Protein AF-A0A968BZP5-F1 (afdb_monomer_lite)

Foldseek 3Di:
DAWEAEPVVRDTPFDDDPNHTDDPPDDDDDDDDPVCLVVVCVNPVDDNCRNAVVHDDDCPDPDVVVVVCVVDVVPDPDDDDDPNRYHYDDD

Secondary structure (DSSP, 8-state):
-EEEEETTTTEEEEEEETTEE--TT--------HHHHHTHHHHHS--HHHHTTT-PPP---S-HHHHHHHHHHHSTT-------SEEEE--

Structure (mmCIF, N/CA/C/O backbone):
data_AF-A0A968BZP5-F1
#
_entry.id   AF-A0A968BZP5-F1
#
loop_
_atom_site.group_PDB
_atom_site.id
_atom_site.type_symbol
_atom_site.label_atom_id
_atom_site.label_alt_id
_atom_site.lab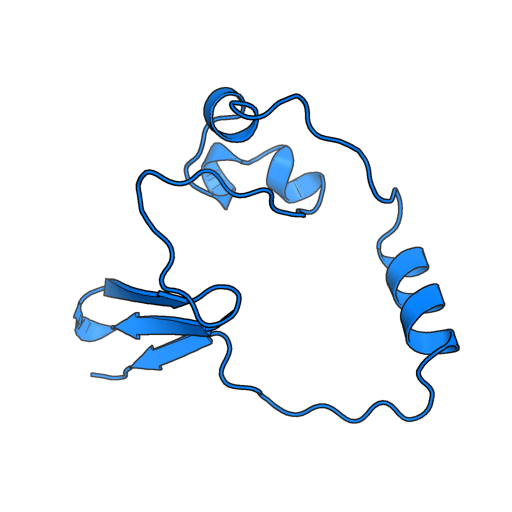el_comp_id
_atom_site.label_asym_id
_atom_site.label_entity_id
_atom_site.label_seq_id
_atom_site.pdbx_PDB_ins_code
_atom_site.Cartn_x
_atom_site.Cartn_y
_atom_site.Cartn_z
_atom_site.occupancy
_atom_site.B_iso_or_equiv
_atom_site.auth_seq_id
_atom_site.auth_comp_id
_atom_site.auth_asym_id
_atom_site.auth_atom_id
_atom_site.pdbx_PDB_model_num
ATOM 1 N N . VAL A 1 1 ? -9.291 -4.406 -3.233 1.00 93.75 1 VAL A N 1
ATOM 2 C CA . VAL A 1 1 ? -9.540 -3.648 -1.988 1.00 93.75 1 VAL A CA 1
ATOM 3 C C . VAL A 1 1 ? -10.811 -2.835 -2.161 1.00 93.75 1 VAL A C 1
ATOM 5 O O . VAL A 1 1 ? -11.085 -2.433 -3.291 1.00 93.75 1 VAL A O 1
ATOM 8 N N . ARG A 1 2 ? -11.599 -2.666 -1.098 1.00 97.06 2 ARG A N 1
ATOM 9 C CA . ARG A 1 2 ? -12.737 -1.740 -1.037 1.00 97.06 2 ARG A CA 1
ATOM 10 C C . ARG A 1 2 ? -12.726 -1.045 0.320 1.00 97.06 2 ARG A C 1
ATOM 12 O O . ARG A 1 2 ? -12.728 -1.739 1.330 1.00 97.06 2 ARG A O 1
ATOM 19 N N . ALA A 1 3 ? -12.695 0.277 0.321 1.00 97.56 3 ALA A N 1
ATOM 20 C CA . ALA A 1 3 ? -12.729 1.129 1.498 1.00 97.56 3 ALA A CA 1
ATOM 21 C C . ALA A 1 3 ? -13.927 2.077 1.397 1.00 97.56 3 ALA A C 1
ATOM 23 O O . ALA A 1 3 ? -14.185 2.632 0.326 1.00 97.56 3 ALA A O 1
ATOM 24 N N . VAL A 1 4 ? -14.648 2.248 2.501 1.00 97.81 4 VAL A N 1
ATOM 25 C CA . VAL A 1 4 ? -15.752 3.205 2.618 1.00 97.81 4 VAL A CA 1
ATOM 26 C C . VAL A 1 4 ? -15.428 4.162 3.751 1.00 97.81 4 VAL A C 1
ATOM 28 O O . VAL A 1 4 ? -15.254 3.725 4.889 1.00 97.81 4 VAL A O 1
ATOM 31 N N . TYR A 1 5 ? -15.346 5.444 3.425 1.00 97.56 5 TYR A N 1
ATOM 32 C CA . TYR A 1 5 ? -15.140 6.529 4.372 1.00 97.56 5 TYR A CA 1
ATOM 33 C C . TYR A 1 5 ? -16.437 7.324 4.519 1.00 97.56 5 TYR A C 1
ATOM 35 O O . TYR A 1 5 ? -17.099 7.624 3.525 1.00 97.56 5 TYR A O 1
ATOM 43 N N . ASP A 1 6 ? -16.818 7.614 5.756 1.00 97.12 6 ASP A N 1
ATOM 44 C CA . ASP A 1 6 ? -17.976 8.434 6.097 1.00 97.12 6 ASP A CA 1
ATOM 45 C C . ASP A 1 6 ? -17.482 9.855 6.389 1.00 97.12 6 ASP A C 1
ATOM 47 O O . ASP A 1 6 ? -16.826 10.080 7.410 1.00 97.12 6 ASP A O 1
ATOM 51 N N . ASP A 1 7 ? -17.769 10.793 5.478 1.00 95.00 7 ASP A N 1
ATOM 52 C CA . ASP A 1 7 ? -17.300 12.179 5.590 1.00 95.00 7 ASP A CA 1
ATOM 53 C C . ASP A 1 7 ? -17.937 12.898 6.779 1.00 95.00 7 ASP A C 1
ATOM 55 O O . ASP A 1 7 ? -17.275 13.682 7.452 1.00 95.00 7 ASP A O 1
ATOM 59 N N . ALA A 1 8 ? -19.202 12.599 7.088 1.00 94.81 8 ALA A N 1
ATOM 60 C CA . ALA A 1 8 ? -19.906 13.225 8.204 1.00 94.81 8 ALA A CA 1
ATOM 61 C C . ALA A 1 8 ? -19.338 12.788 9.562 1.00 94.81 8 ALA A C 1
ATOM 63 O O . ALA A 1 8 ? -19.367 13.555 10.524 1.00 94.81 8 ALA A O 1
ATOM 64 N N . LYS A 1 9 ? -18.843 11.548 9.652 1.00 95.94 9 LYS A N 1
ATOM 65 C CA . LYS A 1 9 ? -18.229 10.998 10.871 1.00 95.94 9 LYS A CA 1
ATOM 66 C C . LYS A 1 9 ? -16.711 11.153 10.922 1.00 95.94 9 LYS A C 1
ATOM 68 O O . LYS A 1 9 ? -16.125 10.740 11.920 1.00 95.94 9 LYS A O 1
ATOM 73 N N . GLU A 1 10 ? -16.098 11.659 9.853 1.00 95.06 10 GLU A N 1
ATOM 74 C CA . GLU A 1 10 ? -14.645 11.696 9.658 1.00 95.06 10 GLU A CA 1
ATOM 75 C C . GLU A 1 10 ? -13.976 10.348 9.987 1.00 95.06 10 GLU A C 1
ATOM 77 O O . GLU A 1 10 ? -12.971 10.267 10.696 1.00 95.06 10 GLU A O 1
ATOM 82 N N . LYS A 1 11 ? -14.582 9.246 9.524 1.00 95.94 11 LYS A N 1
ATOM 83 C CA . LYS A 1 11 ? -14.161 7.901 9.929 1.00 95.94 11 LYS A CA 1
ATOM 84 C C . LYS A 1 11 ? -14.220 6.895 8.788 1.00 95.94 11 LYS A C 1
ATOM 86 O O . LYS A 1 11 ? -15.173 6.842 8.014 1.00 95.94 11 LYS A O 1
ATOM 91 N N . LEU A 1 12 ? -13.228 6.005 8.762 1.00 95.75 12 LEU A N 1
ATOM 92 C CA . LEU A 1 12 ? -13.270 4.789 7.958 1.00 95.75 12 LEU A CA 1
ATOM 93 C C . LEU A 1 12 ? -14.351 3.840 8.504 1.00 95.75 12 LEU A C 1
ATOM 95 O O . LEU A 1 12 ? -14.239 3.320 9.613 1.00 95.75 12 LEU A O 1
ATOM 99 N N . GLU A 1 13 ? -15.406 3.618 7.726 1.00 96.31 13 GLU A N 1
ATOM 100 C CA . GLU A 1 13 ? -16.538 2.770 8.109 1.00 96.31 13 GLU A CA 1
ATOM 101 C C . GLU A 1 13 ? -16.277 1.293 7.803 1.00 96.31 13 GLU A C 1
ATOM 103 O O . GLU A 1 13 ? -16.678 0.419 8.569 1.00 96.31 13 GLU A O 1
ATOM 108 N N . SER A 1 14 ? -15.613 0.992 6.682 1.00 97.12 14 SER A N 1
ATOM 109 C CA . SER A 1 14 ? -15.241 -0.386 6.348 1.00 97.12 14 SER A CA 1
ATOM 110 C C . SER A 1 14 ? -14.012 -0.465 5.452 1.00 97.12 14 SER A C 1
ATOM 112 O O . SER A 1 14 ? -13.801 0.383 4.582 1.00 97.12 14 SER A O 1
ATOM 114 N N . LEU A 1 15 ? -13.234 -1.534 5.633 1.00 97.50 15 LEU A N 1
ATOM 115 C CA . LEU A 1 15 ? -12.109 -1.899 4.781 1.00 97.50 15 LEU A CA 1
ATOM 116 C C . LEU A 1 15 ? -12.143 -3.401 4.486 1.00 97.50 15 LEU A C 1
ATOM 118 O O . LEU A 1 15 ? -12.162 -4.235 5.388 1.00 97.50 15 LEU A O 1
ATOM 122 N N . VAL A 1 16 ? -12.160 -3.747 3.200 1.00 97.50 16 VAL A N 1
ATOM 123 C CA . VAL A 1 16 ? -12.249 -5.124 2.708 1.00 97.50 16 VAL A CA 1
ATOM 124 C C . VAL A 1 16 ? -11.073 -5.423 1.785 1.00 97.50 16 VAL A C 1
ATOM 126 O O . VAL A 1 16 ? -10.906 -4.815 0.716 1.00 97.50 16 VAL A O 1
ATOM 129 N N . LEU A 1 17 ? -10.294 -6.435 2.150 1.00 96.00 17 LEU A N 1
ATOM 130 C CA . LEU A 1 17 ? -9.187 -6.969 1.368 1.00 96.00 17 LEU A CA 1
ATOM 131 C C . LEU A 1 17 ? -9.536 -8.386 0.897 1.00 96.00 17 LEU A C 1
ATOM 133 O O . LEU A 1 17 ? -9.992 -9.217 1.666 1.00 96.00 17 LEU A O 1
ATOM 137 N N . ARG A 1 18 ? -9.379 -8.674 -0.403 1.00 93.31 18 ARG A N 1
ATOM 138 C CA . ARG A 1 18 ? -9.678 -10.005 -0.988 1.00 93.31 18 ARG A CA 1
ATOM 139 C C . ARG A 1 18 ? -11.063 -10.575 -0.605 1.00 93.31 18 ARG A C 1
ATOM 141 O O . ARG A 1 18 ? -11.214 -11.774 -0.415 1.00 93.31 18 ARG A O 1
ATOM 148 N N . LYS A 1 19 ? -12.086 -9.710 -0.565 1.00 93.94 19 LYS A N 1
ATOM 149 C CA . LYS A 1 19 ? -13.478 -10.031 -0.172 1.00 93.94 19 LYS A CA 1
ATOM 150 C C . LYS A 1 19 ? -13.664 -10.403 1.309 1.00 93.94 19 LYS A C 1
ATOM 152 O O . LYS A 1 19 ? -14.750 -10.839 1.672 1.00 93.94 19 LYS A O 1
ATOM 157 N N . GLN A 1 20 ? -12.653 -10.204 2.149 1.00 96.69 20 GLN A N 1
ATOM 158 C CA . GLN A 1 20 ? -12.724 -10.401 3.594 1.00 96.69 20 GLN A CA 1
ATOM 159 C C . GLN A 1 20 ? -12.540 -9.052 4.307 1.00 96.69 20 GLN A C 1
ATOM 161 O O . GLN A 1 20 ? -11.748 -8.230 3.832 1.00 96.69 20 GLN A O 1
ATOM 166 N N . PRO A 1 21 ? -13.284 -8.773 5.391 1.00 97.50 21 PRO A N 1
ATOM 167 C CA . PRO A 1 21 ? -13.010 -7.614 6.234 1.00 97.50 21 PRO A CA 1
ATOM 168 C C . PRO A 1 21 ? -11.573 -7.671 6.749 1.00 97.50 21 PRO A C 1
ATOM 170 O O . PRO A 1 21 ? -11.106 -8.745 7.133 1.00 97.50 21 PRO A O 1
ATOM 173 N N . VAL A 1 22 ? -10.889 -6.530 6.740 1.00 96.81 22 VAL A N 1
ATOM 174 C CA . VAL A 1 22 ? -9.616 -6.392 7.455 1.00 96.81 22 VAL A CA 1
ATOM 175 C C . VAL A 1 22 ? -9.886 -6.576 8.945 1.00 96.81 22 VAL A C 1
ATOM 177 O O . VAL A 1 22 ? -10.906 -6.099 9.447 1.00 96.81 22 VAL A O 1
ATOM 180 N N . LYS A 1 23 ? -9.007 -7.309 9.626 1.00 96.25 23 LYS A N 1
ATOM 181 C CA . LYS A 1 23 ? -9.088 -7.543 11.067 1.00 96.25 23 LYS A CA 1
ATOM 182 C C . LYS A 1 23 ? -7.970 -6.790 11.764 1.00 96.25 23 LYS A C 1
ATOM 184 O O . LYS A 1 23 ? -6.837 -6.829 11.296 1.00 96.25 23 LYS A O 1
ATOM 189 N N . ASP A 1 24 ? -8.298 -6.170 12.888 1.00 92.56 24 ASP A N 1
ATOM 190 C CA . ASP A 1 24 ? -7.365 -5.328 13.641 1.00 92.56 24 ASP A CA 1
ATOM 191 C C . ASP A 1 24 ? -6.155 -6.121 14.162 1.00 92.56 24 ASP A C 1
ATOM 193 O O . ASP A 1 24 ? -5.038 -5.615 14.156 1.00 92.56 24 ASP A O 1
ATOM 197 N N . ASP A 1 25 ? -6.359 -7.388 14.533 1.00 93.00 25 ASP A N 1
ATOM 198 C CA . ASP A 1 25 ? -5.309 -8.260 15.081 1.00 93.00 25 ASP A CA 1
ATOM 199 C C . ASP A 1 25 ? -4.543 -9.067 14.011 1.00 93.00 25 ASP A C 1
ATOM 201 O O . ASP A 1 25 ? -3.741 -9.943 14.341 1.00 93.00 25 ASP A O 1
ATOM 205 N N . GLU A 1 26 ? -4.806 -8.837 12.719 1.00 93.31 26 GLU A N 1
ATOM 206 C CA . GLU A 1 26 ? -4.076 -9.488 11.626 1.00 93.31 26 GLU A CA 1
ATOM 207 C C . GLU A 1 26 ? -2.975 -8.580 11.073 1.00 93.31 26 GLU A C 1
ATOM 209 O O . GLU A 1 26 ? -3.176 -7.395 10.818 1.00 93.31 26 GLU A O 1
ATOM 214 N N . CYS A 1 27 ? -1.806 -9.162 10.809 1.00 91.75 27 CYS A N 1
ATOM 215 C CA . CYS A 1 27 ? -0.727 -8.450 10.142 1.00 91.75 27 CYS A CA 1
ATOM 216 C C . CYS A 1 27 ? -0.842 -8.585 8.616 1.00 91.75 27 CYS A C 1
ATOM 218 O O . CYS A 1 27 ? -1.105 -9.668 8.083 1.00 91.75 27 CYS A O 1
ATOM 220 N N . TYR A 1 28 ? -0.577 -7.491 7.902 1.00 92.94 28 TYR A N 1
ATOM 221 C CA . TYR A 1 28 ? -0.636 -7.426 6.443 1.00 92.94 28 TYR A CA 1
ATOM 222 C C . TYR A 1 28 ? 0.676 -6.885 5.879 1.00 92.94 28 TYR A C 1
ATOM 224 O O . TYR A 1 28 ? 1.243 -5.937 6.412 1.00 92.94 28 TYR A O 1
ATOM 232 N N . SER A 1 29 ? 1.125 -7.441 4.755 1.00 92.62 29 SER A N 1
ATOM 233 C CA . SER A 1 29 ? 2.231 -6.872 3.980 1.00 92.62 29 SER A CA 1
ATOM 234 C C . SER A 1 29 ? 1.692 -5.891 2.940 1.00 92.62 29 SER A C 1
ATOM 236 O O . SER A 1 29 ? 0.741 -6.203 2.213 1.00 92.62 29 SER A O 1
ATOM 238 N N . ILE A 1 30 ? 2.315 -4.720 2.842 1.00 91.94 30 ILE A N 1
ATOM 239 C CA . ILE A 1 30 ? 1.964 -3.668 1.884 1.00 91.94 30 ILE A CA 1
ATOM 240 C C . ILE A 1 30 ? 3.168 -3.319 1.010 1.00 91.94 30 ILE A C 1
ATOM 242 O O . ILE A 1 30 ? 4.308 -3.378 1.456 1.00 91.94 30 ILE A O 1
ATOM 246 N N . GLY A 1 31 ? 2.906 -2.948 -0.243 1.00 92.56 31 GLY A N 1
ATOM 247 C CA . GLY A 1 31 ? 3.904 -2.332 -1.114 1.00 92.56 31 GLY A CA 1
ATOM 248 C C . GLY A 1 31 ? 3.739 -0.818 -1.084 1.00 92.56 31 GLY A C 1
ATOM 249 O O . GLY A 1 31 ? 2.634 -0.320 -1.308 1.00 92.56 31 GLY A O 1
ATOM 250 N N . VAL A 1 32 ? 4.822 -0.092 -0.817 1.00 93.00 32 VAL A N 1
ATOM 251 C CA . VAL A 1 32 ? 4.844 1.376 -0.765 1.00 93.00 32 VAL A CA 1
ATOM 252 C C . VAL A 1 32 ? 6.062 1.915 -1.511 1.00 93.00 32 VAL A C 1
ATOM 254 O O . VAL A 1 32 ? 7.039 1.205 -1.730 1.00 93.00 32 VAL A O 1
ATOM 257 N N . MET A 1 33 ? 6.000 3.182 -1.915 1.00 93.12 33 MET A N 1
ATOM 258 C CA . MET A 1 33 ? 7.161 3.879 -2.478 1.00 93.12 33 MET A CA 1
ATOM 259 C C . MET A 1 33 ? 8.182 4.164 -1.371 1.00 93.12 33 MET A C 1
ATOM 261 O O . MET A 1 33 ? 7.772 4.545 -0.273 1.00 93.12 33 MET A O 1
ATOM 265 N N . GLU A 1 34 ? 9.479 4.117 -1.692 1.00 93.12 34 GLU A N 1
ATOM 266 C CA . GLU A 1 34 ? 10.572 4.472 -0.766 1.00 93.12 34 GLU A CA 1
ATOM 267 C C . GLU A 1 34 ? 10.334 5.826 -0.086 1.00 93.12 34 GLU A C 1
ATOM 269 O O . GLU A 1 34 ? 10.454 5.940 1.130 1.00 93.12 34 GLU A O 1
ATOM 274 N N . PHE A 1 35 ? 9.909 6.836 -0.854 1.00 93.31 35 PHE A N 1
ATOM 275 C CA . PHE A 1 35 ? 9.580 8.152 -0.311 1.00 93.31 35 PHE A CA 1
ATOM 276 C C . PHE A 1 35 ? 8.586 8.066 0.857 1.00 93.31 35 PHE A C 1
ATOM 278 O O . PHE A 1 35 ? 8.875 8.577 1.932 1.00 93.31 35 PHE A O 1
ATOM 285 N N . HIS A 1 36 ? 7.453 7.375 0.690 1.00 93.75 36 HIS A N 1
ATOM 286 C CA . HIS A 1 36 ? 6.448 7.248 1.752 1.00 93.75 36 HIS A CA 1
ATOM 287 C C . HIS A 1 36 ? 6.933 6.387 2.923 1.00 93.75 36 HIS A C 1
ATOM 289 O O . HIS A 1 36 ? 6.541 6.645 4.055 1.00 93.75 36 HIS A O 1
ATOM 295 N N . TYR A 1 37 ? 7.795 5.397 2.667 1.00 92.94 37 TYR A N 1
ATOM 296 C CA . TYR A 1 37 ? 8.435 4.617 3.725 1.00 92.94 37 TYR A CA 1
ATOM 297 C C . TYR A 1 37 ? 9.370 5.490 4.578 1.00 92.94 37 TYR A C 1
ATOM 299 O O . TYR A 1 37 ? 9.276 5.482 5.798 1.00 92.94 37 TYR A O 1
ATOM 307 N N . SER A 1 38 ? 10.201 6.331 3.951 1.00 93.00 38 SER A N 1
ATOM 308 C CA . SER A 1 38 ? 11.130 7.227 4.662 1.00 93.00 38 SER A CA 1
ATOM 309 C C . SER A 1 38 ? 10.456 8.273 5.563 1.00 93.00 38 SER A C 1
ATOM 311 O O . SER A 1 38 ? 11.110 8.835 6.439 1.00 93.00 38 SER A O 1
ATOM 313 N N . ILE A 1 39 ? 9.161 8.531 5.354 1.00 94.75 39 ILE A N 1
ATOM 314 C CA . ILE A 1 39 ? 8.328 9.428 6.168 1.00 94.75 39 ILE A CA 1
ATOM 315 C C . ILE A 1 39 ? 7.085 8.699 6.707 1.00 94.75 39 ILE A C 1
ATOM 317 O O . ILE A 1 39 ? 5.984 9.254 6.696 1.00 94.75 39 ILE A O 1
ATOM 321 N N . SER A 1 40 ? 7.241 7.436 7.117 1.00 93.50 40 SER A N 1
ATOM 322 C CA . SER A 1 40 ? 6.135 6.548 7.504 1.00 93.50 40 SER A CA 1
ATOM 323 C C . SER A 1 40 ? 5.237 7.114 8.605 1.00 93.50 40 SER A C 1
ATOM 325 O O . SER A 1 40 ? 4.017 6.954 8.557 1.00 93.50 40 SER A O 1
ATOM 327 N N . ASP A 1 41 ? 5.830 7.829 9.559 1.00 94.69 41 ASP A N 1
ATOM 328 C CA . ASP A 1 41 ? 5.146 8.489 10.666 1.00 94.69 41 ASP A CA 1
ATOM 329 C C . ASP A 1 41 ? 4.104 9.493 10.156 1.00 94.69 41 ASP A C 1
ATOM 331 O O . ASP A 1 41 ? 2.958 9.502 10.595 1.00 94.69 41 ASP A O 1
ATOM 335 N N . LYS A 1 42 ? 4.474 10.303 9.163 1.00 94.56 42 LYS A N 1
ATOM 336 C CA . LYS A 1 42 ? 3.604 11.315 8.555 1.00 94.56 42 LYS A CA 1
ATOM 337 C C . LYS A 1 42 ? 2.685 10.729 7.495 1.00 94.56 42 LYS A C 1
ATOM 339 O O . LYS A 1 42 ? 1.562 11.199 7.344 1.00 94.56 42 LYS A O 1
ATOM 344 N N . ALA A 1 43 ? 3.170 9.756 6.727 1.00 92.62 43 ALA A N 1
ATOM 345 C CA . ALA A 1 43 ? 2.429 9.175 5.614 1.00 92.62 43 ALA A CA 1
ATOM 346 C C . ALA A 1 43 ? 1.341 8.198 6.080 1.00 92.62 43 ALA A C 1
ATOM 348 O O . ALA A 1 43 ? 0.264 8.159 5.486 1.00 92.62 43 ALA A O 1
ATOM 349 N N . PHE A 1 44 ? 1.619 7.420 7.129 1.00 91.44 44 PHE A N 1
ATOM 350 C CA . PHE A 1 44 ? 0.761 6.327 7.594 1.00 91.44 44 PHE A CA 1
ATOM 351 C C . PHE A 1 44 ? 0.396 6.412 9.077 1.00 91.44 44 PHE A C 1
ATOM 353 O O . PHE A 1 44 ? -0.485 5.674 9.509 1.00 91.44 44 PHE A O 1
ATOM 360 N N . GLY A 1 45 ? 1.037 7.290 9.856 1.00 94.50 45 GLY A N 1
ATOM 361 C CA . GLY A 1 45 ? 0.848 7.318 11.308 1.00 94.50 45 GLY A CA 1
ATOM 362 C C . GLY A 1 45 ? 1.505 6.137 12.022 1.00 94.50 45 GLY A C 1
ATOM 363 O O . GLY A 1 45 ? 1.096 5.827 13.134 1.00 94.50 45 GLY A O 1
ATOM 364 N N . LEU A 1 46 ? 2.473 5.470 11.379 1.00 92.94 46 LEU A N 1
ATOM 365 C CA . LEU A 1 46 ? 3.145 4.275 11.895 1.00 92.94 46 LEU A CA 1
ATOM 366 C C . LEU A 1 46 ? 4.653 4.503 11.977 1.00 92.94 46 LEU A C 1
ATOM 368 O O . LEU A 1 46 ? 5.265 5.046 11.048 1.00 92.94 46 LEU A O 1
ATOM 372 N N . 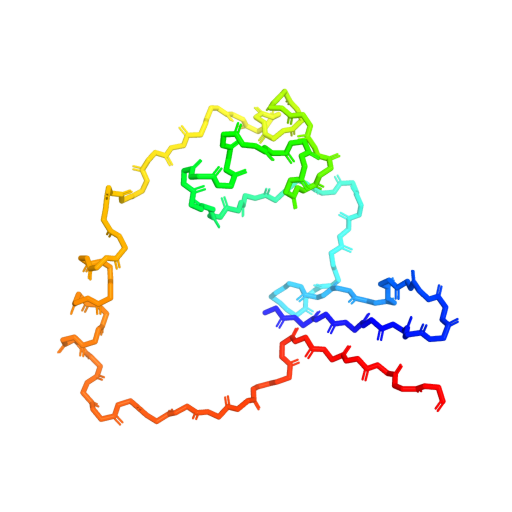SER A 1 47 ? 5.262 4.059 13.073 1.00 92.31 47 SER A N 1
ATOM 373 C CA . SER A 1 47 ? 6.716 4.040 13.203 1.00 92.31 47 SER A CA 1
ATOM 374 C C . SER A 1 47 ? 7.334 2.980 12.281 1.00 92.31 47 SER A C 1
ATOM 376 O O . SER A 1 47 ? 6.659 2.063 11.805 1.00 92.31 47 SER A O 1
ATOM 378 N N . ASN A 1 48 ? 8.638 3.091 12.017 1.00 88.44 48 ASN A N 1
ATOM 379 C CA . ASN A 1 48 ? 9.340 2.065 11.245 1.00 88.44 48 ASN A CA 1
ATOM 380 C C . ASN A 1 48 ? 9.316 0.714 11.971 1.00 88.44 48 ASN A C 1
ATOM 382 O O . ASN A 1 48 ? 9.128 -0.309 11.326 1.00 88.44 48 ASN A O 1
ATOM 386 N N . GLU A 1 49 ? 9.439 0.712 13.300 1.00 91.25 49 GLU A N 1
ATOM 387 C CA . GLU A 1 49 ? 9.350 -0.503 14.114 1.00 91.25 49 GLU A CA 1
ATOM 388 C C . GLU A 1 49 ? 7.981 -1.183 13.985 1.00 91.25 49 GLU A C 1
ATOM 390 O O . GLU A 1 49 ? 7.915 -2.407 13.909 1.00 91.25 49 GLU A O 1
ATOM 395 N N . GLU A 1 50 ? 6.890 -0.412 13.921 1.00 92.56 50 GLU A N 1
ATOM 396 C CA . GLU A 1 50 ? 5.538 -0.947 13.706 1.00 92.56 50 GLU A CA 1
ATOM 397 C C . GLU A 1 50 ? 5.370 -1.534 12.295 1.00 92.56 50 GLU A C 1
ATOM 399 O O . GLU A 1 50 ? 4.702 -2.555 12.120 1.00 92.56 50 GLU A O 1
ATOM 404 N N . LEU A 1 51 ? 6.008 -0.933 11.284 1.00 91.50 51 LEU A N 1
ATOM 405 C CA . LEU A 1 51 ? 5.975 -1.429 9.905 1.00 91.50 51 LEU A CA 1
ATOM 406 C C . LEU A 1 51 ? 6.792 -2.711 9.697 1.00 91.50 51 LEU A C 1
ATOM 408 O O . LEU A 1 51 ? 6.451 -3.504 8.817 1.00 91.50 51 LEU A O 1
ATOM 412 N N . THR A 1 52 ? 7.843 -2.932 10.488 1.00 92.00 52 THR A N 1
ATOM 413 C CA . THR A 1 52 ? 8.761 -4.073 10.331 1.00 92.00 52 THR A CA 1
ATOM 414 C C . THR A 1 52 ? 8.512 -5.216 11.315 1.00 92.00 52 THR A C 1
ATOM 416 O O . THR A 1 52 ? 9.302 -6.157 11.383 1.00 92.00 52 THR A O 1
ATOM 419 N N . VAL A 1 53 ? 7.375 -5.219 12.026 1.00 92.69 53 VAL A N 1
ATOM 420 C CA . VAL A 1 53 ? 6.991 -6.301 12.962 1.00 92.69 53 VAL A CA 1
ATOM 421 C C . VAL A 1 53 ? 7.005 -7.686 12.302 1.00 92.69 53 VAL A C 1
ATOM 423 O O . VAL A 1 53 ? 7.351 -8.677 12.943 1.00 9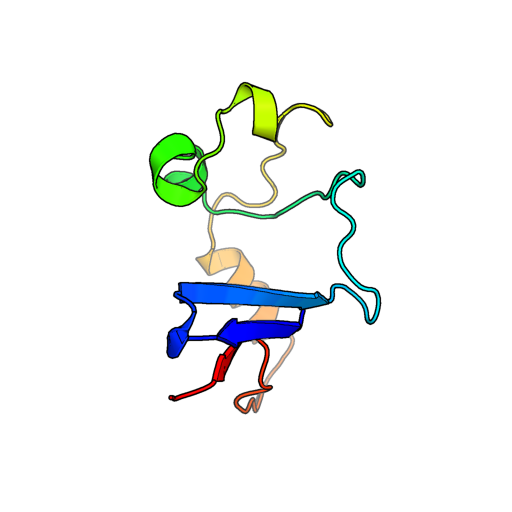2.69 53 VAL A O 1
ATOM 426 N N . LEU A 1 54 ? 6.635 -7.770 11.020 1.00 90.44 54 LEU A N 1
ATOM 427 C CA . LEU A 1 54 ? 6.654 -9.022 10.257 1.00 90.44 54 LEU A CA 1
ATOM 428 C C . LEU A 1 54 ? 8.025 -9.374 9.658 1.00 90.44 54 LEU A C 1
ATOM 430 O O . LEU A 1 54 ? 8.197 -10.489 9.164 1.00 90.44 54 LEU A O 1
ATOM 434 N N . GLY A 1 55 ? 8.979 -8.446 9.682 1.00 92.62 55 GLY A N 1
ATOM 435 C CA . GLY A 1 55 ? 10.294 -8.573 9.068 1.00 92.62 55 GLY A CA 1
ATOM 436 C C . GLY A 1 55 ? 10.775 -7.273 8.426 1.00 92.62 55 GLY A C 1
ATOM 437 O O . GLY A 1 55 ? 10.020 -6.313 8.266 1.00 92.62 55 GLY A O 1
ATOM 438 N N . GLU A 1 56 ? 12.048 -7.269 8.037 1.00 92.25 56 GLU A N 1
ATOM 439 C CA . GLU A 1 56 ? 12.666 -6.157 7.311 1.00 92.25 56 GLU A CA 1
ATOM 440 C C . GLU A 1 56 ? 11.990 -5.926 5.946 1.00 92.25 56 GLU A C 1
ATOM 442 O O . GLU A 1 56 ? 11.562 -6.889 5.298 1.00 92.25 56 GLU A O 1
ATOM 447 N N . PRO A 1 57 ? 11.904 -4.668 5.47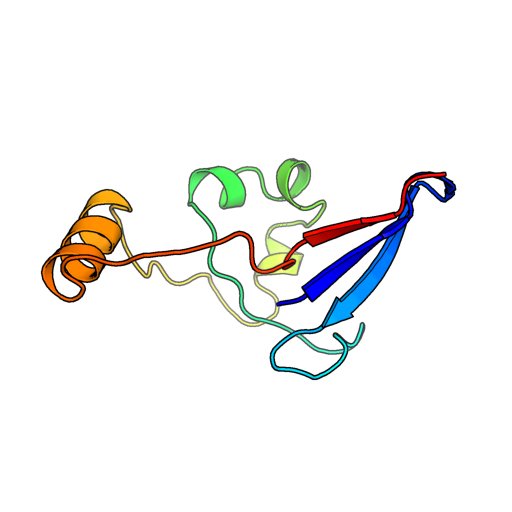7 1.00 92.06 57 PRO A N 1
ATOM 448 C CA . PRO A 1 57 ? 11.322 -4.362 4.180 1.00 92.06 57 PRO A CA 1
ATOM 449 C C . PRO A 1 57 ? 12.181 -4.937 3.048 1.00 92.06 57 PRO A C 1
ATOM 451 O O . PRO A 1 57 ? 13.409 -4.853 3.057 1.00 92.06 57 PRO A O 1
ATOM 454 N N . GLU A 1 58 ? 11.520 -5.471 2.025 1.00 94.06 58 GLU A N 1
ATOM 455 C CA . GLU A 1 58 ? 12.171 -5.970 0.815 1.00 94.06 58 GLU A CA 1
ATOM 456 C C . GLU A 1 58 ? 11.998 -4.973 -0.338 1.00 94.06 58 GLU A C 1
ATOM 458 O O . GLU A 1 58 ? 10.898 -4.480 -0.605 1.00 94.06 58 GLU A O 1
ATOM 463 N N . VAL A 1 59 ? 13.086 -4.685 -1.056 1.00 94.12 59 VAL A N 1
ATOM 464 C CA . VAL A 1 59 ? 13.037 -3.848 -2.260 1.00 94.12 59 VAL A CA 1
ATOM 465 C C . VAL A 1 59 ? 12.553 -4.691 -3.438 1.00 94.12 59 VAL A C 1
ATOM 467 O O . VAL A 1 59 ? 13.306 -5.481 -3.998 1.00 94.12 59 VAL A O 1
ATOM 470 N N . ILE A 1 60 ? 11.296 -4.491 -3.837 1.00 93.44 60 ILE A N 1
ATOM 471 C CA . ILE A 1 60 ? 10.671 -5.228 -4.951 1.00 93.44 60 ILE A CA 1
ATOM 472 C C . ILE A 1 60 ? 11.029 -4.627 -6.320 1.00 93.44 60 ILE A C 1
ATOM 474 O O . ILE A 1 60 ? 11.120 -5.340 -7.317 1.00 93.44 60 ILE A O 1
ATOM 478 N N . CYS A 1 61 ? 11.229 -3.311 -6.390 1.00 94.38 61 CYS A N 1
ATOM 479 C CA . CYS A 1 61 ? 11.635 -2.602 -7.601 1.00 94.38 61 CYS A CA 1
ATOM 480 C C . CYS A 1 61 ? 12.358 -1.302 -7.237 1.00 94.38 61 CYS A C 1
ATOM 482 O O . CYS A 1 61 ? 12.028 -0.668 -6.236 1.00 94.38 61 CYS A O 1
ATOM 484 N N . THR A 1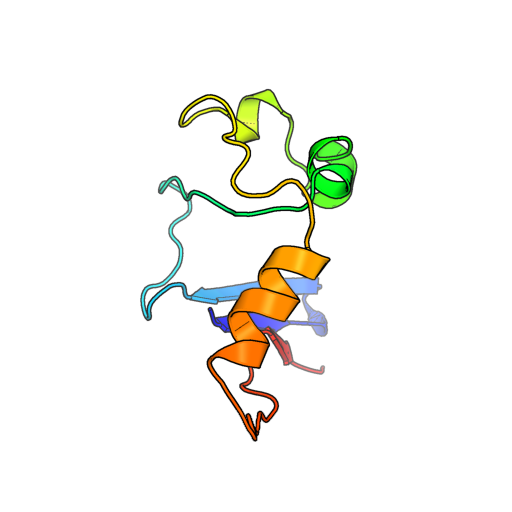 62 ? 13.291 -0.865 -8.079 1.00 94.50 62 THR A N 1
ATOM 485 C CA . THR A 1 62 ? 14.005 0.416 -7.921 1.00 94.50 62 THR A CA 1
ATOM 486 C C . THR A 1 62 ? 13.439 1.530 -8.806 1.00 94.50 62 THR A C 1
ATOM 488 O O . THR A 1 62 ? 13.808 2.690 -8.649 1.00 94.50 62 THR A O 1
ATOM 491 N N . SER A 1 63 ? 12.525 1.196 -9.723 1.00 94.06 63 SER A N 1
ATOM 492 C CA . SER A 1 63 ? 11.902 2.125 -10.665 1.00 94.06 63 SER A CA 1
ATOM 493 C C . SER A 1 63 ? 10.437 1.757 -10.874 1.00 94.06 63 SER A C 1
ATOM 495 O O . SER A 1 63 ? 10.105 0.663 -11.330 1.00 94.06 63 SER A O 1
ATOM 497 N N . CYS A 1 64 ? 9.533 2.687 -10.564 1.00 92.94 64 CYS A N 1
ATOM 498 C CA . CYS A 1 64 ? 8.117 2.513 -10.885 1.00 92.94 64 CYS A CA 1
ATOM 499 C C . CYS A 1 64 ? 7.859 2.573 -12.389 1.00 92.94 64 CYS A C 1
ATOM 501 O O . CYS A 1 64 ? 6.877 1.998 -12.849 1.00 92.94 64 CYS A O 1
ATOM 503 N N . LEU A 1 65 ? 8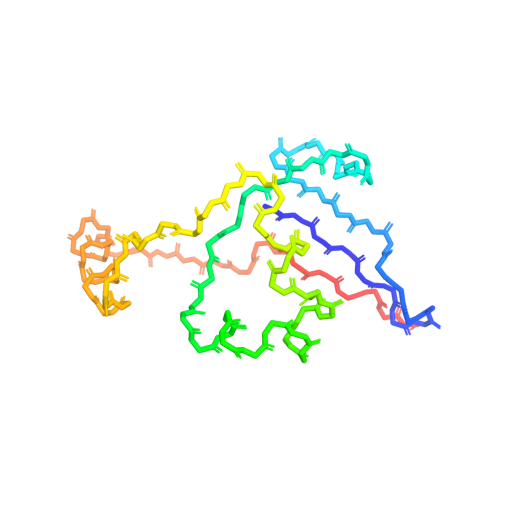.722 3.261 -13.145 1.00 95.56 65 LEU A N 1
ATOM 504 C CA . LEU A 1 65 ? 8.614 3.307 -14.597 1.00 95.56 65 LEU A CA 1
ATOM 505 C C . LEU A 1 65 ? 8.779 1.903 -15.178 1.00 95.56 65 LEU A C 1
ATOM 507 O O . LEU A 1 65 ? 7.930 1.490 -15.955 1.00 95.56 65 LEU A O 1
ATOM 511 N N . ASP A 1 66 ? 9.767 1.140 -14.715 1.00 95.56 66 ASP A N 1
ATOM 512 C CA . ASP A 1 66 ? 10.035 -0.220 -15.195 1.00 95.56 66 ASP A CA 1
ATOM 513 C C . ASP A 1 66 ? 8.832 -1.140 -14.928 1.00 95.56 66 ASP A C 1
ATOM 515 O O . ASP A 1 66 ? 8.415 -1.908 -15.794 1.00 95.56 66 ASP A O 1
ATOM 519 N N . VAL A 1 67 ? 8.203 -1.005 -13.751 1.00 94.62 67 VAL A N 1
ATOM 520 C CA . VAL A 1 67 ? 6.972 -1.737 -13.403 1.00 94.62 67 VAL A CA 1
ATOM 521 C C . VAL A 1 67 ? 5.827 -1.374 -14.351 1.00 94.62 67 VAL A C 1
ATOM 523 O O . VAL A 1 67 ? 5.077 -2.248 -14.793 1.00 94.62 67 VAL A O 1
ATOM 526 N N . LEU A 1 68 ? 5.673 -0.087 -14.675 1.00 95.38 68 LEU A N 1
ATOM 527 C CA . LEU A 1 68 ? 4.651 0.377 -15.612 1.00 95.38 68 LEU A CA 1
ATOM 528 C C . LEU A 1 68 ? 4.936 -0.097 -17.042 1.00 95.38 68 LEU A C 1
ATOM 530 O O . LEU A 1 68 ? 4.009 -0.543 -17.715 1.00 95.38 68 LEU A O 1
ATOM 534 N N . GLU A 1 69 ? 6.185 -0.036 -17.501 1.00 96.44 69 GLU A N 1
ATOM 535 C CA . GLU A 1 69 ? 6.604 -0.495 -18.827 1.00 96.44 69 GLU A CA 1
ATOM 536 C C . GLU A 1 69 ? 6.383 -2.001 -18.991 1.00 96.44 69 GLU A C 1
ATOM 538 O O . GLU A 1 69 ? 5.774 -2.440 -19.973 1.00 96.44 69 GLU A O 1
ATOM 543 N N . GLU A 1 70 ? 6.794 -2.807 -18.010 1.00 96.38 70 GLU A N 1
ATOM 544 C CA . GLU A 1 70 ? 6.550 -4.249 -18.020 1.00 96.38 70 GLU A CA 1
ATOM 545 C C . GLU A 1 70 ? 5.046 -4.550 -18.037 1.00 96.38 70 GLU A C 1
ATOM 547 O O . GLU A 1 70 ? 4.573 -5.346 -18.856 1.00 96.38 70 GLU A O 1
ATOM 552 N N . TYR A 1 71 ? 4.270 -3.889 -17.173 1.00 96.31 71 TYR A N 1
ATOM 553 C CA . TYR A 1 71 ? 2.836 -4.128 -17.095 1.00 96.31 71 TYR A CA 1
ATOM 554 C C . TYR A 1 71 ? 2.129 -3.729 -18.396 1.00 96.31 71 TYR A C 1
ATOM 556 O O . TYR A 1 71 ? 1.390 -4.530 -18.968 1.00 96.31 71 TYR A O 1
ATOM 564 N N . LEU A 1 72 ? 2.361 -2.519 -18.903 1.00 96.25 72 LEU A N 1
ATOM 565 C CA . LEU A 1 72 ? 1.658 -1.999 -20.077 1.00 96.25 72 LEU A CA 1
ATOM 566 C C . LEU A 1 72 ? 2.111 -2.668 -21.379 1.00 96.25 72 LEU A C 1
ATOM 568 O O . LEU A 1 72 ? 1.272 -2.899 -22.251 1.00 96.25 72 LEU A O 1
ATOM 572 N N . SER A 1 73 ? 3.383 -3.064 -21.507 1.00 96.62 73 SER A N 1
ATOM 573 C CA . SER A 1 73 ? 3.859 -3.806 -22.686 1.00 96.62 73 SER A CA 1
ATOM 574 C C . SER A 1 73 ? 3.114 -5.133 -22.875 1.00 96.62 73 SER A C 1
ATOM 576 O O . SER A 1 73 ? 2.815 -5.513 -24.009 1.00 96.62 73 SER A O 1
ATOM 578 N N . ARG A 1 74 ? 2.721 -5.791 -21.775 1.00 97.12 74 ARG A N 1
ATOM 579 C CA . ARG A 1 74 ? 1.972 -7.061 -21.769 1.00 97.12 74 ARG A CA 1
ATOM 580 C C . ARG A 1 74 ? 0.447 -6.907 -21.826 1.00 97.12 74 ARG A C 1
ATOM 582 O O . ARG A 1 74 ? -0.243 -7.899 -22.050 1.00 97.12 74 ARG A O 1
ATOM 589 N N . HIS A 1 75 ? -0.084 -5.696 -21.649 1.00 96.19 75 HIS A N 1
ATOM 590 C CA . HIS A 1 75 ? -1.525 -5.421 -21.573 1.00 96.19 75 HIS A CA 1
ATOM 591 C C . HIS A 1 75 ? -1.930 -4.308 -22.552 1.00 96.19 75 HIS A C 1
ATOM 593 O O . HIS A 1 75 ? -2.356 -3.222 -22.159 1.00 96.19 75 HIS A O 1
ATOM 599 N N . GLN A 1 76 ? -1.799 -4.583 -23.850 1.00 94.75 76 GLN A N 1
ATOM 600 C CA . GLN A 1 76 ? -2.166 -3.638 -24.907 1.00 94.75 76 GLN A CA 1
ATOM 601 C C . GLN A 1 76 ? -3.669 -3.319 -24.896 1.00 94.75 76 GLN A C 1
ATOM 603 O O . GLN A 1 76 ? -4.496 -4.196 -24.649 1.00 94.75 76 GLN A O 1
ATOM 608 N N . ASN A 1 77 ? -4.020 -2.067 -25.212 1.00 94.94 77 ASN A N 1
ATOM 609 C CA . ASN A 1 77 ? -5.404 -1.567 -25.239 1.00 94.94 77 ASN A CA 1
ATOM 610 C C . ASN A 1 77 ? -6.168 -1.761 -23.916 1.00 94.94 77 ASN A C 1
ATOM 612 O O . ASN A 1 77 ? -7.380 -1.984 -23.912 1.00 94.94 77 ASN A O 1
ATOM 616 N N . LEU A 1 78 ? -5.465 -1.684 -22.782 1.00 94.25 78 LEU A N 1
ATOM 617 C CA . LEU A 1 78 ? -6.082 -1.784 -21.467 1.00 94.25 78 LEU A CA 1
ATOM 618 C C . LEU A 1 78 ? -7.107 -0.657 -21.264 1.00 94.25 78 LEU A C 1
ATOM 620 O O . LEU A 1 78 ? -6.754 0.517 -21.175 1.00 94.25 78 LEU A O 1
ATOM 624 N N . ALA A 1 79 ? -8.380 -1.024 -21.134 1.00 92.81 79 ALA A N 1
ATOM 625 C CA . ALA A 1 79 ? -9.444 -0.117 -20.727 1.00 92.81 79 ALA A CA 1
ATOM 626 C C . ALA A 1 79 ? -9.749 -0.315 -19.239 1.00 92.81 79 ALA A C 1
ATOM 628 O O . ALA A 1 79 ? -9.874 -1.448 -18.766 1.00 92.81 79 ALA A O 1
ATOM 629 N N . ARG A 1 80 ? -9.890 0.781 -18.489 1.00 90.31 80 ARG A N 1
ATOM 630 C CA . ARG A 1 80 ? -10.240 0.728 -17.068 1.00 90.31 80 ARG A CA 1
ATOM 631 C C . ARG A 1 80 ? -11.257 1.799 -16.714 1.00 90.31 80 ARG A C 1
ATOM 633 O O . ARG A 1 80 ? -11.291 2.862 -17.321 1.00 90.31 80 ARG A O 1
ATOM 640 N N . GLN A 1 81 ? -12.091 1.491 -15.731 1.00 94.44 81 GLN A N 1
ATOM 641 C CA . GLN A 1 81 ? -13.097 2.397 -15.188 1.00 94.44 81 GLN A CA 1
ATOM 642 C C . GLN A 1 81 ? -12.888 2.538 -13.682 1.00 94.44 81 GLN A C 1
ATOM 644 O O . GLN A 1 81 ? -12.130 1.779 -13.074 1.00 94.44 81 GLN A O 1
ATOM 649 N N . VAL A 1 82 ? -13.558 3.513 -13.073 1.00 94.44 82 VAL A N 1
ATOM 650 C CA . VAL A 1 82 ? -13.559 3.665 -11.617 1.00 94.44 82 VAL A CA 1
ATOM 651 C C . VAL A 1 82 ? -14.276 2.463 -10.996 1.00 94.44 82 VAL A C 1
ATOM 653 O O . VAL A 1 82 ? -15.469 2.265 -11.188 1.00 94.44 82 VAL A O 1
ATOM 656 N N . GLU A 1 83 ? -13.534 1.650 -10.245 1.00 94.56 83 GLU A N 1
ATOM 657 C CA . GLU A 1 83 ? -14.016 0.375 -9.683 1.00 94.56 83 GLU A CA 1
ATOM 658 C C . GLU A 1 83 ? -14.679 0.523 -8.297 1.00 94.56 83 GLU A C 1
ATOM 660 O O . GLU A 1 83 ? -15.116 -0.472 -7.717 1.00 94.56 83 GLU A O 1
ATOM 665 N N . GLY A 1 84 ? -14.698 1.733 -7.721 1.00 94.94 84 GLY A N 1
ATOM 666 C CA . GLY A 1 84 ? -15.199 1.967 -6.360 1.00 94.94 84 GLY A CA 1
ATOM 667 C C . GLY A 1 84 ? -14.311 1.352 -5.270 1.00 94.94 84 GLY A C 1
ATOM 668 O O . GLY A 1 84 ? -14.811 0.785 -4.300 1.00 94.94 84 GLY A O 1
ATOM 669 N N . ARG A 1 85 ? -12.979 1.404 -5.439 1.00 95.81 85 ARG A N 1
ATOM 670 C CA . ARG A 1 85 ? -12.025 0.903 -4.429 1.00 95.81 85 ARG A CA 1
ATOM 671 C C . ARG A 1 85 ? -11.982 1.762 -3.168 1.00 95.81 85 ARG A C 1
ATOM 673 O O . ARG A 1 85 ? -11.719 1.218 -2.103 1.00 95.81 85 ARG A O 1
ATOM 680 N N . LEU A 1 86 ? -12.220 3.060 -3.302 1.00 96.31 86 LEU A N 1
ATOM 681 C CA . LEU A 1 86 ? -12.385 4.015 -2.215 1.00 96.31 86 LEU A CA 1
ATOM 682 C C . LEU A 1 86 ? -13.667 4.791 -2.510 1.00 96.31 86 LEU A C 1
ATOM 684 O O . LEU A 1 86 ? -13.819 5.320 -3.611 1.00 96.31 86 LEU A O 1
ATOM 688 N N . VAL A 1 87 ? -14.598 4.786 -1.565 1.00 97.12 87 VAL A N 1
ATOM 689 C CA . VAL A 1 87 ? -15.892 5.457 -1.677 1.00 97.12 87 VAL A CA 1
ATOM 690 C C . VAL A 1 87 ? -16.049 6.387 -0.488 1.00 97.12 87 VAL A C 1
ATOM 692 O O . VAL A 1 87 ? -15.893 5.955 0.651 1.00 97.12 87 VAL A O 1
ATOM 695 N N . PHE A 1 88 ? -16.391 7.637 -0.771 1.00 96.19 88 PHE A N 1
ATOM 696 C CA . PHE A 1 88 ? -16.761 8.629 0.228 1.00 96.19 88 PHE A CA 1
ATOM 697 C C . PHE A 1 88 ? -18.285 8.691 0.295 1.00 96.19 88 PHE A C 1
ATOM 699 O O . PHE A 1 88 ? -18.949 8.883 -0.729 1.00 96.19 88 PHE A O 1
ATOM 706 N N . LYS A 1 89 ? -18.851 8.456 1.477 1.00 94.38 89 LYS A N 1
ATOM 707 C CA . LYS A 1 89 ? -20.268 8.695 1.739 1.00 94.38 89 LYS A CA 1
ATOM 708 C C . LYS A 1 89 ? -20.424 10.165 2.099 1.00 94.38 89 LYS A C 1
ATOM 710 O O . LYS A 1 89 ? -19.962 10.587 3.156 1.00 94.38 89 LYS A O 1
ATOM 715 N N . ALA A 1 90 ? -21.062 10.910 1.202 1.00 82.38 90 ALA A N 1
ATOM 716 C CA . ALA A 1 90 ? -21.445 12.287 1.463 1.00 82.38 90 ALA A CA 1
ATOM 717 C C . ALA A 1 90 ? -22.461 12.358 2.616 1.00 82.38 90 ALA A C 1
ATOM 719 O O . ALA A 1 90 ? -23.237 11.417 2.820 1.00 82.38 90 ALA A O 1
ATOM 720 N N . ALA A 1 91 ? -22.425 13.481 3.335 1.00 60.38 91 ALA A N 1
ATOM 721 C CA . ALA A 1 91 ? -23.416 13.862 4.337 1.00 60.38 91 ALA A CA 1
ATOM 722 C C . ALA A 1 91 ? -24.801 14.116 3.719 1.00 60.38 91 ALA A C 1
ATOM 724 O O . ALA A 1 91 ? -24.856 14.637 2.578 1.00 60.38 91 ALA A O 1
#

Radius of gyration: 16.42 Å; chains: 1; bounding box: 37×24×40 Å

Sequence (91 aa):
VRAVYDDAKEKLESLVLRKQPVKDDECYSIGVMEFHYSISDKAFGLSNEELTVLGEPEVICTSCLDVLEEYLSRHQNLARQVEGRLVFKAA

pLDDT: mean 93.89, std 4.22, range [60.38, 97.81]